Protein AF-A0A529N7C7-F1 (afdb_monomer)

Mean predicted aligned error: 3.58 Å

Solvent-accessible surface area (backbone atoms only — not comparable to full-atom values): 5106 Å² total; per-residue (Å²): 133,58,79,90,75,60,54,70,68,60,50,52,60,54,55,74,72,63,81,87,73,76,63,40,54,88,81,46,51,40,48,69,59,43,44,63,72,65,54,91,64,89,64,72,43,76,47,72,48,90,64,66,77,87,49,54,61,42,40,55,50,48,37,51,77,66,64,69,64,53,97,58,46,44,80,45,76,71,134

Structure (mmCIF, N/CA/C/O backbone):
data_AF-A0A529N7C7-F1
#
_entry.id   AF-A0A529N7C7-F1
#
loop_
_atom_site.group_PDB
_atom_site.id
_atom_site.type_symbol
_atom_site.label_atom_id
_atom_site.label_alt_id
_atom_site.label_comp_id
_atom_site.label_asym_id
_atom_site.label_entity_id
_atom_site.label_seq_id
_atom_site.pdbx_PDB_ins_code
_atom_site.Cartn_x
_atom_site.Cartn_y
_atom_site.Cartn_z
_atom_site.occupancy
_atom_site.B_iso_or_equiv
_atom_site.auth_seq_id
_atom_site.auth_comp_id
_atom_site.auth_asym_id
_atom_site.auth_atom_id
_atom_site.pdbx_PDB_model_num
ATOM 1 N N . VAL A 1 1 ? 10.208 9.325 -20.648 1.00 77.19 1 VAL A N 1
ATOM 2 C CA . VAL A 1 1 ? 11.258 8.313 -20.913 1.00 77.19 1 VAL A CA 1
ATOM 3 C C . VAL A 1 1 ? 11.127 7.907 -22.368 1.00 77.19 1 VAL A C 1
ATOM 5 O O . VAL A 1 1 ? 10.003 7.626 -22.774 1.00 77.19 1 VAL A O 1
ATOM 8 N N . ARG A 1 2 ? 12.186 7.984 -23.182 1.00 93.81 2 ARG A N 1
ATOM 9 C CA . ARG A 1 2 ? 12.084 7.566 -24.591 1.00 93.81 2 ARG A CA 1
ATOM 10 C C . ARG A 1 2 ? 12.104 6.035 -24.644 1.00 93.81 2 ARG A C 1
ATOM 12 O O . ARG A 1 2 ? 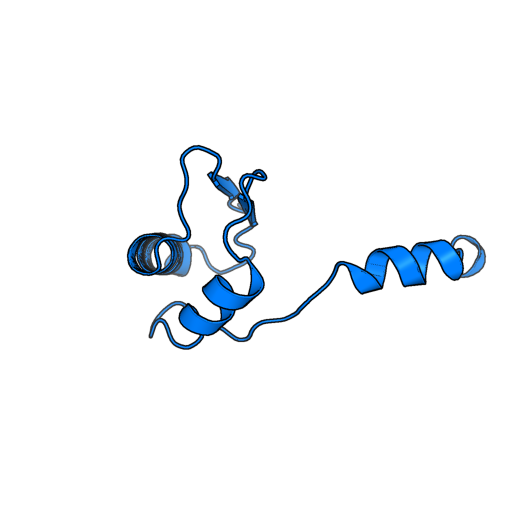12.735 5.437 -23.778 1.00 93.81 2 ARG A O 1
ATOM 19 N N . PRO A 1 3 ? 11.490 5.386 -25.647 1.00 89.75 3 PRO A N 1
ATOM 20 C CA . PRO A 1 3 ? 11.520 3.924 -25.754 1.00 89.75 3 PRO A CA 1
ATOM 21 C C . PRO A 1 3 ? 12.938 3.336 -25.746 1.00 89.75 3 PRO A C 1
ATOM 23 O O . PRO A 1 3 ? 13.159 2.286 -25.159 1.00 89.75 3 PRO A O 1
ATOM 26 N N . ALA A 1 4 ? 13.906 4.050 -26.331 1.00 93.94 4 ALA A N 1
ATOM 27 C CA . ALA A 1 4 ? 15.314 3.652 -26.352 1.00 93.94 4 ALA A CA 1
ATOM 28 C C . ALA A 1 4 ? 16.009 3.696 -24.975 1.00 93.94 4 ALA A C 1
ATOM 30 O O . ALA A 1 4 ? 17.074 3.111 -24.825 1.00 93.94 4 ALA A O 1
ATOM 31 N N . ASP A 1 5 ? 15.422 4.376 -23.984 1.00 94.88 5 ASP A N 1
ATOM 32 C CA . ASP A 1 5 ? 15.960 4.461 -22.621 1.00 94.88 5 ASP A CA 1
ATOM 33 C C . ASP A 1 5 ? 15.415 3.331 -21.712 1.00 94.88 5 ASP A C 1
ATOM 35 O O . ASP A 1 5 ? 15.710 3.307 -20.519 1.00 94.88 5 ASP A O 1
ATOM 39 N N . ILE A 1 6 ? 14.576 2.424 -22.239 1.00 95.88 6 ILE A N 1
ATOM 40 C CA . ILE A 1 6 ? 13.945 1.339 -21.474 1.00 95.88 6 ILE A CA 1
ATOM 41 C C . ILE A 1 6 ? 14.722 0.038 -21.685 1.00 95.88 6 ILE A C 1
ATOM 43 O O . ILE A 1 6 ? 14.625 -0.590 -22.738 1.00 95.88 6 ILE A O 1
ATOM 47 N N . ASP A 1 7 ? 15.429 -0.409 -20.650 1.00 97.31 7 ASP A N 1
ATOM 48 C CA . ASP A 1 7 ? 15.982 -1.761 -20.607 1.00 97.31 7 ASP A CA 1
ATOM 49 C C . ASP A 1 7 ? 14.895 -2.773 -20.204 1.00 97.31 7 ASP A C 1
ATOM 51 O O . ASP A 1 7 ? 14.204 -2.618 -19.191 1.00 97.31 7 ASP A O 1
ATOM 55 N N . ALA A 1 8 ? 14.721 -3.822 -21.010 1.00 96.56 8 ALA A N 1
ATOM 56 C CA . ALA A 1 8 ? 13.658 -4.804 -20.810 1.00 96.56 8 ALA A CA 1
ATOM 57 C C . ALA A 1 8 ? 13.861 -5.675 -19.555 1.00 96.56 8 ALA A C 1
ATOM 59 O O . ALA A 1 8 ? 12.878 -6.088 -18.930 1.00 96.56 8 ALA A O 1
ATOM 60 N N . ALA A 1 9 ? 15.108 -5.965 -19.175 1.00 97.56 9 ALA A N 1
ATOM 61 C CA . ALA A 1 9 ? 15.420 -6.762 -17.994 1.00 97.56 9 ALA A CA 1
ATOM 62 C C . ALA A 1 9 ? 15.202 -5.952 -16.707 1.00 97.56 9 ALA A C 1
ATOM 64 O O . ALA A 1 9 ? 14.598 -6.461 -15.752 1.00 97.56 9 ALA A O 1
ATOM 65 N N . GLU A 1 10 ? 15.598 -4.680 -16.706 1.00 97.25 10 GLU A N 1
ATOM 66 C CA . GLU A 1 10 ? 15.327 -3.750 -15.605 1.00 97.25 10 GLU A CA 1
ATOM 67 C C . GLU A 1 10 ? 13.825 -3.503 -15.444 1.00 97.25 10 GLU A C 1
ATOM 69 O O . GLU A 1 10 ? 13.289 -3.615 -14.338 1.00 97.25 10 GLU A O 1
ATOM 74 N N . LEU A 1 11 ? 13.103 -3.273 -16.549 1.00 96.62 11 LEU A N 1
ATOM 75 C CA . LEU A 1 11 ? 11.650 -3.100 -16.519 1.00 96.62 11 LEU A CA 1
ATOM 76 C C . LEU A 1 11 ? 10.950 -4.329 -15.929 1.00 96.62 11 LEU A C 1
ATOM 78 O O . LEU A 1 11 ? 10.082 -4.194 -15.066 1.00 96.62 11 LEU A O 1
ATOM 82 N N . LYS A 1 12 ? 11.343 -5.537 -16.346 1.00 97.75 12 LYS A N 1
ATOM 83 C CA . LYS A 1 12 ? 10.792 -6.784 -15.801 1.00 97.75 12 LYS A CA 1
ATOM 84 C C . LYS A 1 12 ? 11.043 -6.900 -14.294 1.00 97.75 12 LYS A C 1
ATOM 86 O O . LYS A 1 12 ? 10.129 -7.254 -13.548 1.00 97.75 12 LYS A O 1
ATOM 91 N N . T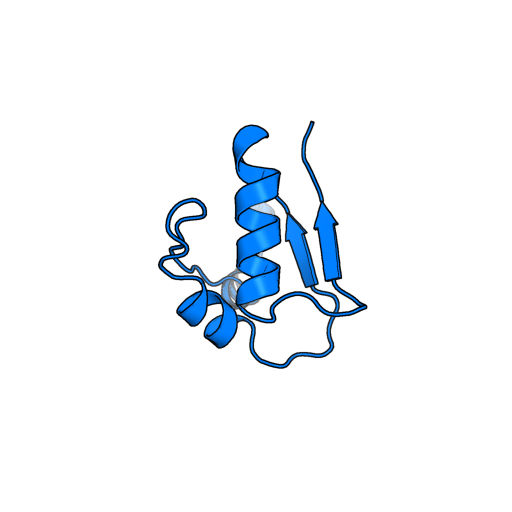HR A 1 13 ? 12.254 -6.578 -13.842 1.00 98.19 13 THR A N 1
ATOM 92 C CA . THR A 1 13 ? 12.632 -6.608 -12.419 1.00 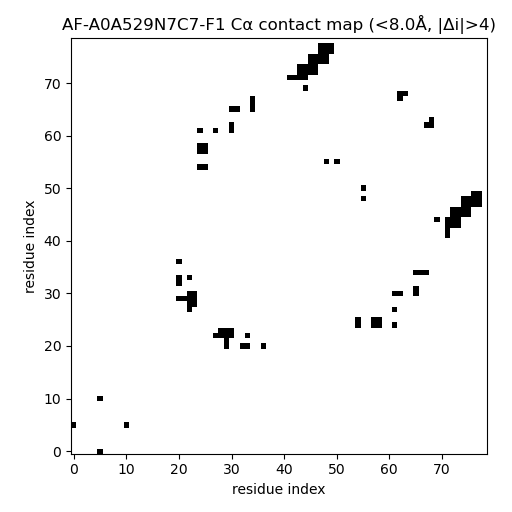98.19 13 THR A CA 1
ATOM 93 C C . THR A 1 13 ? 11.860 -5.578 -11.598 1.00 98.19 13 THR A C 1
ATOM 95 O O . THR A 1 13 ? 11.480 -5.855 -10.459 1.00 98.19 13 THR A O 1
ATOM 98 N N . PHE A 1 14 ? 11.601 -4.399 -12.163 1.00 97.25 14 PHE A N 1
ATOM 99 C CA . PHE A 1 14 ? 10.794 -3.360 -11.533 1.00 97.25 14 PHE A CA 1
ATOM 100 C C . PHE A 1 14 ? 9.326 -3.784 -11.403 1.00 97.25 14 PHE A C 1
ATOM 102 O O . PHE A 1 14 ? 8.777 -3.764 -10.302 1.00 97.25 14 PHE A O 1
ATOM 109 N N . LEU A 1 15 ? 8.707 -4.239 -12.497 1.00 97.25 15 LEU A N 1
ATOM 110 C CA . LEU A 1 15 ? 7.298 -4.643 -12.516 1.00 97.25 15 LEU A CA 1
ATOM 111 C C . LEU A 1 15 ? 7.010 -5.818 -11.573 1.00 97.25 15 LEU A C 1
ATOM 113 O O . LEU A 1 15 ? 5.955 -5.843 -10.949 1.00 97.25 15 LEU A O 1
ATOM 117 N N . ALA A 1 16 ? 7.958 -6.743 -11.394 1.00 97.56 16 ALA A N 1
ATOM 118 C CA . ALA A 1 16 ? 7.827 -7.859 -10.453 1.00 97.56 16 ALA A CA 1
ATOM 119 C C . ALA A 1 16 ? 7.701 -7.430 -8.975 1.00 97.56 16 ALA A C 1
ATOM 121 O O . ALA A 1 16 ? 7.344 -8.246 -8.127 1.00 97.56 16 ALA A O 1
ATOM 122 N N . ARG A 1 17 ? 8.002 -6.167 -8.644 1.00 95.62 17 ARG A N 1
ATOM 123 C CA . ARG A 1 17 ? 7.861 -5.604 -7.289 1.00 95.62 17 ARG A CA 1
ATOM 124 C C . ARG A 1 17 ? 6.503 -4.944 -7.065 1.00 95.62 17 ARG A C 1
ATOM 126 O O . ARG A 1 17 ? 6.182 -4.605 -5.928 1.00 95.62 17 ARG A O 1
ATOM 133 N N . LEU A 1 18 ? 5.729 -4.732 -8.129 1.00 96.75 18 LEU A N 1
ATOM 134 C CA . LEU A 1 18 ? 4.423 -4.097 -8.061 1.00 96.75 18 LEU A CA 1
ATOM 135 C C . LEU A 1 18 ? 3.340 -5.156 -7.879 1.00 96.75 18 LEU A C 1
ATOM 137 O O . LEU A 1 18 ? 3.312 -6.185 -8.549 1.00 96.75 18 LEU A O 1
ATOM 141 N N . SER A 1 19 ? 2.417 -4.877 -6.972 1.00 96.31 19 SER A N 1
ATOM 142 C CA . SER A 1 19 ? 1.202 -5.660 -6.783 1.00 96.31 19 SER A CA 1
ATOM 143 C C . SER A 1 19 ? 0.040 -4.709 -6.539 1.00 96.31 19 SER A C 1
ATOM 145 O O . SER A 1 19 ? 0.237 -3.573 -6.104 1.00 96.31 19 SER A O 1
ATOM 147 N N . TYR A 1 20 ? -1.169 -5.159 -6.863 1.00 97.19 20 TYR A N 1
ATOM 148 C CA . TYR A 1 20 ? -2.381 -4.366 -6.711 1.00 97.19 20 TYR A CA 1
ATOM 149 C C . TYR A 1 20 ? -3.355 -5.059 -5.765 1.00 97.19 20 TYR A C 1
ATOM 151 O O . TYR A 1 20 ? -3.610 -6.259 -5.882 1.00 97.19 20 TYR A O 1
ATOM 159 N N . VAL A 1 21 ? -3.924 -4.277 -4.851 1.00 97.25 21 VAL A N 1
ATOM 160 C CA . VAL A 1 21 ? -4.988 -4.702 -3.946 1.00 97.25 21 VAL A CA 1
ATOM 161 C C . VAL A 1 21 ? -6.095 -3.660 -4.013 1.00 97.25 21 VAL A C 1
ATOM 163 O O . VAL A 1 21 ? -5.862 -2.487 -3.733 1.00 97.25 21 VAL A O 1
ATOM 166 N N . SER A 1 22 ? -7.302 -4.092 -4.373 1.00 97.25 22 SER A N 1
ATOM 167 C CA . SER A 1 22 ? -8.486 -3.238 -4.290 1.00 97.25 22 SER A CA 1
ATOM 168 C C . SER A 1 22 ? -8.885 -3.072 -2.827 1.00 97.25 22 SER A C 1
ATOM 170 O O . SER A 1 22 ? -9.089 -4.074 -2.136 1.00 97.25 22 SER A O 1
ATOM 172 N N . ALA A 1 23 ? -9.032 -1.829 -2.378 1.00 95.31 23 ALA A N 1
ATOM 173 C CA . ALA A 1 23 ? -9.488 -1.501 -1.036 1.00 95.31 23 ALA A CA 1
ATOM 174 C C . ALA A 1 23 ? -10.374 -0.248 -1.046 1.00 95.31 23 ALA A C 1
ATOM 176 O O . ALA A 1 23 ? -10.151 0.669 -1.835 1.00 95.31 23 ALA A O 1
ATOM 177 N N . ASP A 1 24 ? -11.359 -0.218 -0.155 1.00 95.00 24 ASP A N 1
ATOM 178 C CA . ASP A 1 24 ? -12.249 0.917 0.075 1.00 95.00 24 ASP A CA 1
ATOM 179 C C . ASP A 1 24 ? -11.974 1.492 1.465 1.00 95.00 24 ASP A C 1
ATOM 181 O O . ASP A 1 24 ? -12.113 0.810 2.482 1.00 95.00 24 ASP A O 1
ATOM 185 N N . ALA A 1 25 ? -11.558 2.755 1.501 1.00 91.12 25 ALA A N 1
ATOM 186 C CA . ALA A 1 25 ? -11.224 3.460 2.730 1.00 91.12 25 ALA A CA 1
ATOM 187 C C . ALA A 1 25 ? -12.440 3.717 3.634 1.00 91.12 25 ALA A C 1
ATOM 189 O O . ALA A 1 25 ? -12.294 3.730 4.853 1.00 91.12 25 ALA A O 1
ATOM 190 N N . THR A 1 26 ? -13.628 3.894 3.050 1.00 91.06 26 THR A N 1
ATOM 191 C CA . THR A 1 26 ? -14.846 4.285 3.774 1.00 91.06 26 THR A CA 1
ATOM 192 C C . THR A 1 26 ? -15.489 3.090 4.472 1.00 91.06 26 THR A C 1
ATOM 194 O O . THR A 1 26 ? -15.890 3.170 5.631 1.00 91.06 26 THR A O 1
ATOM 197 N N . THR A 1 27 ? -15.526 1.942 3.793 1.00 94.00 27 THR A N 1
ATOM 198 C CA . THR A 1 27 ? -16.100 0.701 4.331 1.00 94.00 27 THR A CA 1
ATOM 199 C C . THR A 1 27 ? -15.054 -0.185 5.006 1.00 94.00 27 THR A C 1
ATOM 201 O O . THR A 1 27 ? -15.385 -0.997 5.869 1.00 94.00 27 THR A O 1
ATOM 204 N N . GLY A 1 28 ? -13.775 -0.034 4.648 1.00 92.56 28 GLY A N 1
ATOM 205 C CA . GLY A 1 28 ? -12.683 -0.910 5.075 1.00 92.56 28 GLY A CA 1
ATOM 206 C C . GLY A 1 28 ? -12.572 -2.209 4.273 1.00 92.56 28 GLY A C 1
ATOM 207 O O . GLY A 1 28 ? -11.699 -3.030 4.565 1.00 92.56 28 GLY A O 1
ATOM 208 N N . ALA A 1 29 ? -13.425 -2.420 3.266 1.00 96.88 29 ALA A N 1
ATOM 209 C CA . ALA A 1 29 ? -13.366 -3.611 2.429 1.00 96.88 29 ALA A CA 1
ATOM 210 C C . ALA A 1 29 ? -11.990 -3.726 1.747 1.00 96.88 29 ALA A C 1
ATOM 212 O O . ALA A 1 29 ? -11.490 -2.762 1.173 1.00 96.88 29 ALA A O 1
ATOM 213 N N . GLY A 1 30 ? -11.372 -4.909 1.806 1.00 96.19 30 GLY A N 1
ATOM 214 C CA . GLY A 1 30 ? -10.082 -5.195 1.165 1.00 96.19 30 GLY A CA 1
ATOM 215 C C . GLY A 1 30 ? -8.835 -4.909 2.011 1.00 96.19 30 GLY A C 1
ATOM 216 O O . GLY A 1 30 ? -7.736 -5.292 1.602 1.00 96.19 30 GLY A O 1
ATOM 217 N N . PHE A 1 31 ? -8.960 -4.305 3.199 1.00 96.06 31 PHE A N 1
ATOM 218 C CA . PHE A 1 31 ? -7.806 -4.081 4.087 1.00 96.06 31 PHE A CA 1
ATOM 219 C C . PHE A 1 31 ? -7.224 -5.377 4.677 1.00 96.06 31 PHE A C 1
ATOM 221 O O . PHE A 1 31 ? -6.026 -5.449 4.953 1.00 96.06 31 PHE A O 1
ATOM 228 N N . ASP A 1 32 ? -8.032 -6.427 4.801 1.00 94.94 32 ASP A N 1
ATOM 229 C CA . ASP A 1 32 ? -7.599 -7.780 5.155 1.00 94.94 32 ASP A CA 1
ATOM 230 C C . ASP A 1 32 ? -6.654 -8.364 4.089 1.00 94.94 32 ASP A C 1
ATOM 232 O O . ASP A 1 32 ? -5.574 -8.880 4.395 1.00 94.94 32 ASP A O 1
ATOM 236 N N . LYS A 1 33 ? -7.019 -8.205 2.812 1.00 96.56 33 LYS A N 1
ATOM 237 C CA . LYS A 1 33 ? -6.194 -8.597 1.666 1.00 96.56 33 LYS A CA 1
ATOM 238 C C . LYS A 1 33 ? -4.931 -7.751 1.593 1.00 96.56 33 LYS A C 1
ATOM 240 O O . LYS A 1 33 ? -3.863 -8.296 1.321 1.00 96.56 33 LYS A O 1
ATOM 245 N N . LEU A 1 34 ? -5.032 -6.453 1.885 1.00 95.69 34 LEU A N 1
ATOM 246 C CA . LEU A 1 34 ? -3.880 -5.553 1.941 1.00 95.69 34 LEU A CA 1
ATOM 247 C C . LEU A 1 34 ? -2.887 -5.998 3.020 1.00 95.69 34 LEU A C 1
ATOM 249 O O . LEU A 1 34 ? -1.694 -6.110 2.744 1.00 95.69 34 LEU A O 1
ATOM 253 N N . LYS A 1 35 ? -3.376 -6.334 4.219 1.00 93.88 35 LYS A N 1
ATOM 254 C CA . LYS A 1 35 ? -2.556 -6.904 5.293 1.00 93.88 35 LYS A CA 1
ATOM 255 C C . LYS A 1 35 ? -1.848 -8.173 4.853 1.00 93.88 35 LYS A C 1
ATOM 257 O O . LYS A 1 35 ? -0.641 -8.286 5.037 1.00 93.88 35 LYS A O 1
ATOM 262 N N . LYS A 1 36 ? -2.576 -9.097 4.228 1.00 95.12 36 LYS A N 1
ATOM 263 C CA . LYS A 1 36 ? -1.994 -10.342 3.719 1.00 95.12 36 LYS A CA 1
ATOM 264 C C . LYS A 1 36 ? -0.913 -10.090 2.662 1.00 95.12 36 LYS A C 1
ATOM 266 O O . LYS A 1 36 ? 0.097 -10.782 2.670 1.00 95.12 36 LYS A O 1
ATOM 271 N N . ALA A 1 37 ? -1.117 -9.119 1.773 1.00 94.31 37 ALA A N 1
ATOM 272 C CA . ALA A 1 37 ? -0.159 -8.778 0.724 1.00 94.31 37 ALA A CA 1
ATOM 273 C C . ALA A 1 37 ? 1.122 -8.131 1.278 1.00 94.31 37 ALA A C 1
ATOM 275 O O . ALA A 1 37 ? 2.212 -8.424 0.795 1.00 94.31 37 ALA A O 1
ATOM 276 N N . ILE A 1 38 ? 1.000 -7.275 2.299 1.00 91.69 38 ILE A N 1
ATOM 277 C CA . ILE A 1 38 ? 2.148 -6.630 2.958 1.00 91.69 38 ILE A CA 1
ATOM 278 C C . ILE A 1 38 ? 2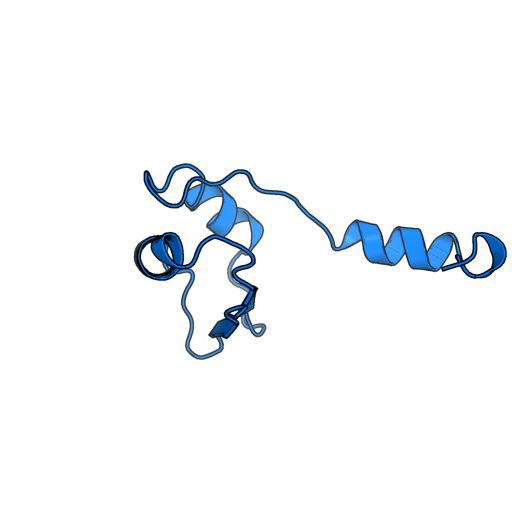.915 -7.628 3.842 1.00 91.69 38 ILE A C 1
ATOM 280 O O . ILE A 1 38 ? 4.146 -7.578 3.905 1.00 91.69 38 ILE A O 1
ATOM 284 N N . GLY A 1 39 ? 2.198 -8.531 4.516 1.00 91.44 39 GLY A N 1
ATOM 285 C CA . GLY A 1 39 ? 2.764 -9.509 5.442 1.00 91.44 39 GLY A CA 1
ATOM 286 C C . GLY A 1 39 ? 3.422 -8.880 6.677 1.00 91.44 39 GLY A C 1
ATOM 287 O O . GLY A 1 39 ? 3.225 -7.705 7.003 1.00 91.44 39 GLY A O 1
ATOM 288 N N . ASP A 1 40 ? 4.250 -9.672 7.357 1.00 87.12 40 ASP A N 1
ATOM 289 C CA . ASP A 1 40 ? 4.878 -9.311 8.638 1.00 87.12 40 ASP A CA 1
ATOM 290 C C . ASP A 1 40 ? 6.301 -8.756 8.467 1.00 87.12 40 ASP A C 1
ATOM 292 O O . ASP A 1 40 ? 7.189 -8.956 9.287 1.00 87.12 40 ASP A O 1
ATOM 296 N N . SER A 1 41 ? 6.548 -8.055 7.359 1.00 84.75 41 SER A N 1
ATOM 297 C CA . SER A 1 41 ? 7.856 -7.454 7.095 1.00 84.75 41 SER A CA 1
ATOM 298 C C . SER A 1 41 ? 8.167 -6.316 8.080 1.00 84.75 41 SER A C 1
ATOM 300 O O . SER A 1 41 ? 7.369 -5.382 8.217 1.00 84.75 41 SER A O 1
ATOM 302 N N . GLU A 1 42 ? 9.383 -6.346 8.640 1.00 86.44 42 GLU A N 1
ATOM 303 C CA . GLU A 1 42 ? 9.991 -5.305 9.495 1.00 86.44 42 GLU A CA 1
ATOM 304 C C . GLU A 1 42 ? 10.478 -4.064 8.723 1.00 86.44 42 GLU A C 1
ATOM 306 O O . GLU A 1 42 ? 10.897 -3.059 9.306 1.00 86.44 42 GLU A O 1
ATOM 311 N N . ARG A 1 43 ? 10.444 -4.115 7.385 1.00 90.31 43 ARG A N 1
ATOM 312 C CA . ARG A 1 43 ? 10.826 -2.979 6.534 1.00 90.31 43 ARG A CA 1
ATOM 313 C C . ARG A 1 43 ? 9.931 -1.763 6.790 1.00 90.31 43 ARG A C 1
ATOM 315 O O . ARG A 1 43 ? 8.757 -1.893 7.134 1.00 90.31 43 ARG A O 1
ATOM 322 N N . ILE A 1 44 ? 10.487 -0.578 6.536 1.00 93.50 44 ILE A N 1
ATOM 323 C CA . ILE A 1 44 ? 9.745 0.689 6.552 1.00 93.50 44 ILE A CA 1
ATOM 324 C C . ILE A 1 44 ? 8.542 0.586 5.608 1.00 93.50 44 ILE A C 1
ATOM 326 O O . ILE A 1 44 ? 8.680 0.200 4.447 1.00 93.50 44 ILE A O 1
ATOM 330 N N . ARG A 1 45 ? 7.367 0.966 6.116 1.00 92.94 45 ARG A N 1
ATOM 331 C CA . ARG A 1 45 ? 6.112 1.016 5.359 1.00 92.94 45 ARG A CA 1
ATOM 332 C C . ARG A 1 45 ? 5.788 2.474 5.077 1.00 92.94 45 ARG A C 1
ATOM 334 O O . ARG A 1 45 ? 5.451 3.215 5.998 1.00 92.94 45 ARG A O 1
ATOM 341 N N . ALA A 1 46 ? 5.925 2.888 3.824 1.00 94.88 46 ALA A N 1
ATOM 342 C CA . ALA A 1 46 ? 5.551 4.227 3.389 1.00 94.88 46 ALA A CA 1
ATOM 343 C C . ALA A 1 46 ? 4.162 4.178 2.739 1.00 94.88 46 ALA A C 1
ATOM 345 O O . ALA A 1 46 ? 3.993 3.581 1.677 1.00 94.88 46 ALA A O 1
ATOM 346 N N . PHE A 1 47 ? 3.174 4.794 3.382 1.00 94.56 47 PHE A N 1
ATOM 347 C CA . PHE A 1 47 ? 1.819 4.941 2.860 1.00 94.56 47 PHE A CA 1
ATOM 348 C C . PHE A 1 47 ? 1.701 6.302 2.176 1.00 94.56 47 PHE A C 1
ATOM 350 O O . PHE A 1 47 ? 1.620 7.331 2.846 1.00 94.56 47 PHE A O 1
ATOM 357 N N . TYR A 1 48 ? 1.733 6.301 0.845 1.00 95.88 48 TYR A N 1
ATOM 358 C CA . TYR A 1 48 ? 1.563 7.508 0.040 1.00 95.88 48 TYR A CA 1
ATOM 359 C C . TYR A 1 48 ? 0.086 7.700 -0.298 1.00 95.88 48 TYR A C 1
ATOM 361 O O . TYR A 1 48 ? -0.491 6.904 -1.042 1.00 95.88 48 TYR A O 1
ATOM 369 N N . LEU A 1 49 ? -0.542 8.735 0.258 1.00 94.44 49 LEU A N 1
ATOM 370 C CA . LEU A 1 49 ? -1.973 8.982 0.091 1.00 94.44 49 LEU A CA 1
ATOM 371 C C . LEU A 1 49 ? -2.222 9.969 -1.052 1.00 94.44 49 LEU A C 1
ATOM 373 O O . LEU A 1 49 ? -2.477 11.148 -0.834 1.00 94.44 49 LEU A O 1
ATOM 377 N N . ALA A 1 50 ? -2.183 9.455 -2.281 1.00 93.31 50 ALA A N 1
ATOM 378 C CA . ALA A 1 50 ? -2.586 10.175 -3.491 1.00 93.31 50 ALA A CA 1
ATOM 379 C C . ALA A 1 50 ? -4.119 10.133 -3.680 1.00 93.31 50 ALA A C 1
ATOM 381 O O . ALA A 1 50 ? -4.628 9.606 -4.667 1.00 93.31 50 ALA A O 1
ATOM 382 N N . VAL A 1 51 ? -4.863 10.625 -2.687 1.00 92.69 51 VAL A N 1
ATOM 383 C CA . VAL A 1 51 ? -6.336 10.632 -2.649 1.00 92.69 51 VAL A CA 1
ATOM 384 C C . VAL A 1 51 ? -6.858 11.982 -2.154 1.00 92.69 51 VAL A C 1
ATOM 386 O O . VAL A 1 51 ? -6.087 12.815 -1.686 1.00 92.69 51 VAL A O 1
ATOM 389 N N . ALA A 1 52 ? -8.175 12.199 -2.225 1.00 93.81 52 ALA A N 1
ATOM 390 C CA . ALA A 1 52 ? -8.794 13.409 -1.689 1.00 93.81 52 ALA A CA 1
ATOM 391 C C . ALA A 1 52 ? -8.511 13.573 -0.175 1.00 93.81 52 ALA A C 1
ATOM 393 O O . ALA A 1 52 ? -8.654 12.591 0.563 1.00 93.81 52 ALA A O 1
ATOM 394 N N . PRO A 1 53 ? -8.210 14.794 0.321 1.00 93.00 53 PRO A N 1
ATOM 395 C CA . PRO A 1 53 ? -7.860 15.023 1.728 1.00 93.00 53 PRO A CA 1
ATOM 396 C C . PRO A 1 53 ? -8.891 14.536 2.748 1.00 93.00 53 PRO A C 1
ATOM 398 O O . PRO A 1 53 ? -8.531 14.118 3.848 1.00 93.00 53 PRO A O 1
ATOM 401 N N . ALA A 1 54 ? -10.173 14.530 2.373 1.00 94.25 54 ALA A N 1
ATOM 402 C CA . ALA A 1 54 ? -11.253 14.017 3.212 1.00 94.25 54 ALA A CA 1
ATOM 403 C C . ALA A 1 54 ? -11.063 12.539 3.619 1.00 94.25 54 ALA A C 1
ATOM 405 O O . ALA A 1 54 ? -11.541 12.140 4.673 1.00 94.25 54 ALA A O 1
ATOM 406 N N . LEU A 1 55 ? -10.332 11.742 2.828 1.00 94.31 55 LEU A N 1
ATOM 407 C CA . LEU A 1 55 ? -10.114 10.311 3.076 1.00 94.31 55 LEU A CA 1
ATOM 408 C C . LEU A 1 55 ? -8.888 10.010 3.951 1.00 94.31 55 LEU A C 1
ATOM 410 O O . LEU A 1 55 ? -8.673 8.857 4.323 1.00 94.31 55 LEU A O 1
ATOM 414 N N . PHE A 1 56 ? -8.061 11.003 4.292 1.00 93.81 56 PHE A N 1
ATOM 415 C CA . PHE A 1 56 ? -6.828 10.762 5.054 1.00 93.81 56 PHE A CA 1
ATOM 416 C C . PHE A 1 56 ? -7.102 10.159 6.437 1.00 93.81 56 PHE A C 1
ATOM 418 O O . PHE A 1 56 ? -6.390 9.245 6.867 1.00 93.81 56 PHE A O 1
ATOM 425 N N . GLY A 1 57 ? -8.143 10.653 7.116 1.00 93.12 57 GLY A N 1
ATOM 426 C CA . GLY A 1 57 ? -8.576 10.142 8.416 1.00 93.12 57 GLY A CA 1
ATOM 427 C C . GLY A 1 57 ? -9.036 8.691 8.319 1.00 93.12 57 GLY A C 1
ATOM 428 O O . GLY A 1 57 ? -8.474 7.828 8.993 1.00 93.12 57 GLY A O 1
ATOM 429 N N . ASP A 1 58 ? -9.986 8.418 7.423 1.00 94.94 58 ASP A N 1
ATOM 430 C CA . ASP A 1 58 ? -10.554 7.081 7.2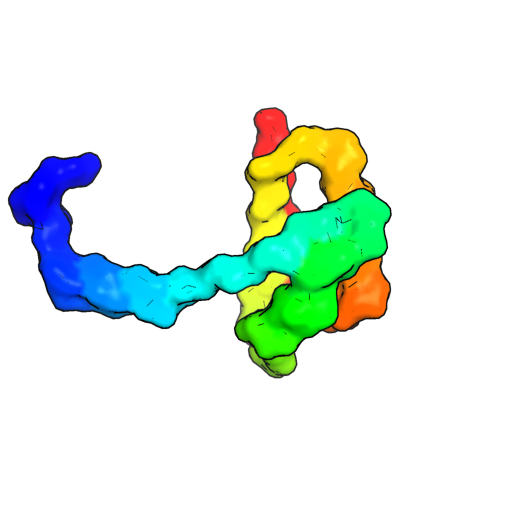16 1.00 94.94 58 ASP A CA 1
ATOM 431 C C . ASP A 1 58 ? -9.466 6.044 6.918 1.00 94.94 58 ASP A C 1
ATOM 433 O O . ASP A 1 58 ? -9.380 5.014 7.589 1.00 94.94 58 ASP A O 1
ATOM 437 N N . ILE A 1 59 ? -8.551 6.350 5.990 1.00 95.25 59 ILE A N 1
ATOM 438 C CA . ILE A 1 59 ? -7.434 5.457 5.656 1.00 95.25 59 ILE A CA 1
ATOM 439 C C . ILE A 1 59 ? -6.547 5.210 6.877 1.00 95.25 59 ILE A C 1
ATOM 441 O O . ILE A 1 59 ? -6.216 4.062 7.176 1.00 95.25 59 ILE A O 1
ATOM 445 N N . SER A 1 60 ? -6.175 6.262 7.609 1.00 93.88 60 SER A N 1
ATOM 446 C CA . SER A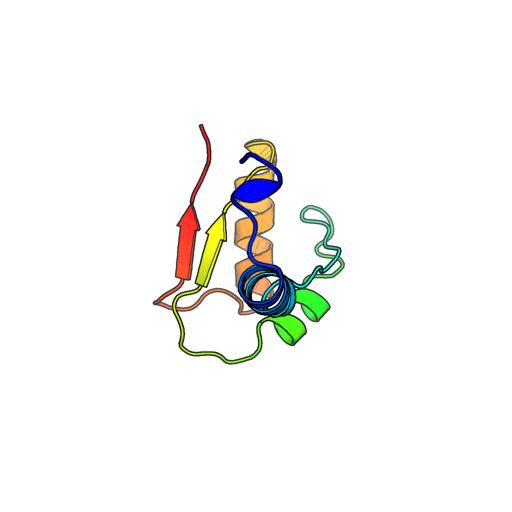 1 60 ? -5.310 6.137 8.788 1.00 93.88 60 SER A CA 1
ATOM 447 C C . SER A 1 60 ? -5.947 5.260 9.871 1.00 93.88 60 SER A C 1
ATOM 449 O O . SER A 1 60 ? -5.269 4.417 10.467 1.00 93.88 60 SER A O 1
ATOM 451 N N . HIS A 1 61 ? -7.257 5.398 10.091 1.00 94.69 61 HIS A N 1
ATOM 452 C CA . HIS A 1 61 ? -8.007 4.549 11.014 1.00 94.69 61 HIS A CA 1
ATOM 453 C C . HIS A 1 61 ? -8.040 3.092 10.546 1.00 94.69 61 HIS A C 1
ATOM 455 O O . HIS A 1 61 ? -7.694 2.201 11.325 1.00 94.69 61 HIS A O 1
ATOM 461 N N . LYS A 1 62 ? -8.341 2.833 9.267 1.00 95.25 62 LYS A N 1
ATOM 462 C CA . LYS A 1 62 ? -8.369 1.468 8.718 1.00 95.25 62 LYS A CA 1
ATOM 463 C C . LYS A 1 62 ? -7.007 0.782 8.744 1.00 95.25 62 LYS A C 1
ATOM 465 O O . LYS A 1 62 ? -6.933 -0.407 9.064 1.00 95.25 62 LYS A O 1
ATOM 470 N N . LEU A 1 63 ? -5.919 1.513 8.499 1.00 94.25 63 LEU A N 1
ATOM 471 C CA . LEU A 1 63 ? -4.560 0.990 8.669 1.00 94.25 63 LEU A CA 1
ATOM 472 C C . LEU A 1 63 ? -4.303 0.564 10.124 1.00 94.25 63 LEU A C 1
ATOM 474 O O . LEU A 1 63 ? -3.745 -0.510 10.362 1.00 94.25 63 LEU 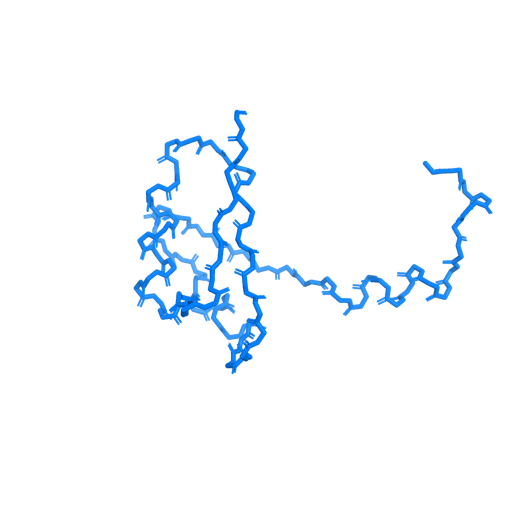A O 1
ATOM 478 N N . LYS A 1 64 ? -4.734 1.366 11.106 1.00 93.69 64 LYS A N 1
ATOM 479 C CA . LYS A 1 64 ? -4.587 1.034 12.530 1.00 93.69 64 LYS A CA 1
ATOM 480 C C . LYS A 1 64 ? -5.397 -0.202 12.915 1.00 93.69 64 LYS A C 1
ATOM 482 O O . LYS A 1 64 ? -4.839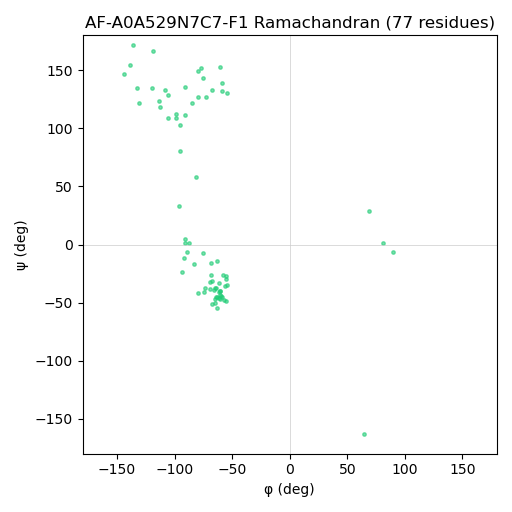 -1.118 13.512 1.00 93.69 64 LYS A O 1
ATOM 487 N N . GLU A 1 65 ? -6.679 -0.240 12.552 1.00 94.12 65 GLU A N 1
ATOM 488 C CA . GLU A 1 65 ? -7.607 -1.342 12.861 1.00 94.12 65 GLU A CA 1
ATOM 489 C C . GLU A 1 65 ? -7.094 -2.690 12.345 1.00 94.12 65 GLU A C 1
ATOM 491 O O . GLU A 1 65 ? -7.232 -3.712 13.012 1.00 94.12 65 GLU A O 1
ATOM 496 N N . ASN A 1 66 ? -6.434 -2.691 11.186 1.00 92.31 66 ASN A N 1
ATOM 497 C CA . ASN A 1 66 ? -5.900 -3.905 10.577 1.00 92.31 66 ASN A CA 1
ATOM 498 C C . ASN A 1 66 ? -4.480 -4.260 11.059 1.00 92.31 66 ASN A C 1
ATOM 500 O O . ASN A 1 66 ? -3.915 -5.269 10.628 1.00 92.31 66 ASN A O 1
ATOM 504 N N . GLY A 1 67 ? -3.891 -3.483 11.974 1.00 90.88 67 GLY A N 1
ATOM 505 C CA . GLY A 1 67 ? -2.533 -3.716 12.477 1.00 90.88 67 GLY A CA 1
ATOM 506 C C . GLY A 1 67 ? -1.452 -3.469 11.421 1.00 90.88 67 GLY A C 1
ATOM 507 O O . GLY A 1 67 ? -0.403 -4.108 11.437 1.00 90.88 67 GLY A O 1
ATOM 508 N N . LEU A 1 68 ? -1.716 -2.576 10.465 1.00 91.50 68 LEU A N 1
ATOM 509 C CA . LEU A 1 68 ? -0.765 -2.216 9.411 1.00 91.50 68 LEU A CA 1
ATOM 510 C C . LEU A 1 68 ? 0.238 -1.148 9.864 1.00 91.50 68 LEU A C 1
ATOM 512 O O . LEU A 1 68 ? 1.283 -1.002 9.226 1.00 91.50 68 LEU A O 1
ATOM 516 N N . ILE A 1 69 ? -0.058 -0.449 10.965 1.00 92.56 69 ILE A N 1
ATOM 517 C CA . ILE A 1 69 ? 0.805 0.570 11.568 1.00 92.56 69 ILE A CA 1
ATOM 518 C C . ILE A 1 69 ? 1.832 -0.088 12.491 1.00 92.56 69 ILE A C 1
ATOM 520 O O . ILE A 1 69 ? 1.490 -0.732 13.479 1.00 92.56 69 ILE A O 1
ATOM 524 N N . THR A 1 70 ? 3.101 0.150 12.182 1.00 90.50 70 THR A N 1
ATOM 525 C CA . THR A 1 70 ? 4.277 -0.231 12.975 1.00 90.50 70 THR A CA 1
ATOM 526 C C . THR A 1 70 ? 5.057 1.026 13.390 1.00 90.50 70 THR A C 1
ATOM 528 O O . THR A 1 70 ? 4.846 2.089 12.796 1.00 90.50 70 THR A O 1
ATOM 531 N N . PRO A 1 71 ? 6.015 0.946 14.335 1.00 91.75 71 PRO A N 1
ATOM 532 C CA . PRO A 1 71 ? 6.878 2.087 14.680 1.00 91.75 71 PRO A CA 1
ATOM 533 C C . PRO A 1 71 ? 7.642 2.688 13.479 1.00 91.75 71 PRO A C 1
ATOM 535 O O . PRO A 1 71 ? 7.935 3.887 13.437 1.00 91.75 71 PRO A O 1
ATOM 538 N N . ASN A 1 72 ? 7.906 1.864 12.460 1.00 91.06 72 ASN A N 1
ATOM 539 C CA . ASN A 1 72 ? 8.601 2.248 11.229 1.00 91.06 72 ASN A CA 1
ATOM 540 C C . ASN A 1 72 ? 7.657 2.722 10.111 1.00 91.06 72 ASN A C 1
ATOM 542 O O . ASN A 1 72 ? 8.106 2.963 8.991 1.00 91.06 72 ASN A O 1
ATOM 546 N N . SER A 1 73 ? 6.355 2.844 10.373 1.00 93.56 73 SER A N 1
ATOM 547 C CA . SER A 1 73 ? 5.396 3.323 9.377 1.00 93.56 73 SER A CA 1
ATOM 548 C C . SER A 1 73 ? 5.501 4.837 9.183 1.00 93.56 73 SER A C 1
ATOM 550 O O . SER A 1 73 ? 5.741 5.594 10.128 1.00 93.56 73 SER A O 1
ATOM 552 N N . ARG A 1 74 ? 5.335 5.290 7.941 1.00 95.06 74 ARG A N 1
ATOM 553 C CA . ARG A 1 74 ? 5.335 6.703 7.545 1.00 95.06 74 ARG A CA 1
ATOM 554 C C . ARG A 1 74 ? 4.135 6.965 6.645 1.00 95.06 74 ARG A C 1
ATOM 556 O O . ARG A 1 74 ? 3.878 6.181 5.737 1.00 95.06 74 ARG A O 1
ATOM 563 N N . ILE A 1 75 ? 3.420 8.056 6.899 1.00 93.50 75 ILE A N 1
ATOM 564 C CA . ILE A 1 75 ? 2.341 8.538 6.032 1.00 93.50 75 ILE A CA 1
ATOM 565 C C . ILE A 1 75 ? 2.864 9.762 5.289 1.00 93.50 75 ILE A C 1
ATOM 567 O O . ILE A 1 75 ? 3.407 10.676 5.909 1.00 93.50 75 ILE A O 1
ATOM 571 N N . VAL A 1 76 ? 2.717 9.752 3.969 1.00 94.25 76 VAL A N 1
ATOM 572 C CA . VAL A 1 76 ? 3.052 10.869 3.085 1.00 94.25 76 VAL A CA 1
ATOM 573 C C . VAL A 1 76 ? 1.749 11.378 2.489 1.00 94.25 76 VAL A C 1
ATOM 575 O O . VAL A 1 76 ? 0.989 10.604 1.906 1.00 94.25 76 VAL A O 1
ATO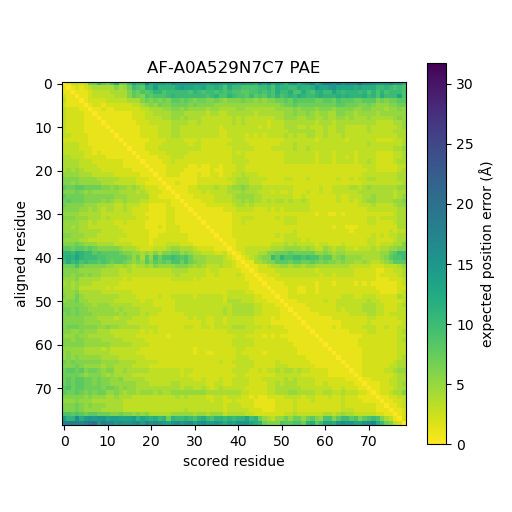M 578 N N . LEU A 1 77 ? 1.484 12.666 2.686 1.00 91.94 77 LEU A N 1
ATOM 579 C CA . LEU A 1 77 ? 0.292 13.343 2.190 1.00 91.94 77 LEU A CA 1
ATOM 580 C C . LEU A 1 77 ? 0.696 14.269 1.051 1.00 91.94 77 LEU A C 1
ATOM 582 O O . LEU A 1 77 ? 1.660 15.024 1.193 1.00 91.94 77 LEU A O 1
ATOM 586 N N . GLU A 1 78 ? -0.054 14.217 -0.042 1.00 82.25 78 GLU A N 1
ATOM 587 C CA . GLU A 1 78 ? 0.059 15.214 -1.103 1.00 82.25 78 GLU A CA 1
ATOM 588 C C . GLU A 1 78 ? -0.712 16.485 -0.707 1.00 82.25 78 GLU A C 1
ATOM 590 O O . GLU A 1 78 ? -1.687 16.405 0.049 1.00 82.25 78 GLU A O 1
ATOM 595 N N . LYS A 1 79 ? -0.246 17.651 -1.171 1.00 71.12 79 LYS A N 1
ATOM 596 C CA . LYS A 1 79 ? -0.919 18.943 -0.953 1.00 71.12 79 LYS A CA 1
ATOM 597 C C . LYS A 1 79 ? -2.100 19.147 -1.893 1.00 71.12 79 LYS A C 1
ATOM 599 O O . LYS A 1 79 ? -2.001 18.720 -3.062 1.00 71.12 79 LYS A O 1
#

Radius of gyration: 15.34 Å; Cα contacts (8 Å, |Δi|>4): 62; chains: 1; bounding box: 32×29×41 Å

Secondary structure (DSSP, 8-state):
--GGG--HHHHHHHHTT-------TTT-TTHHHHHHHHTT--S-EEEEE-S-GGGHHHHHHHHHHTT---TTEEEEE--

Nearest PDB structures (foldseek):
  7xhl-assembly1_D  TM=8.788E-01  e=3.180E-03  Zymomonas mobilis
  7xhp-assembly2_H  TM=8.394E-01  e=2.588E-03  Zymomonas mobilis
  7xhl-assembly2_H  TM=8.215E-01  e=8.319E-03  Zymomonas mobilis
  8i37-assembly1_D  TM=8.865E-01  e=3.769E-02  Helicobacter pylori SS1
  5kzt-assembly1_A  TM=3.627E-01  e=2.487E+00  Listeria monocytogenes 10403S

pLDDT: mean 93.45, std 4.26, range [71.12, 98.19]

Foldseek 3Di:
DDPVVDDPVVVVVVVVPDDDWDADLQVLPGLLVVCVVVDDDPDQAEAEPPDDPVSPVSNVVSCVVSVVDDPRYHYHYDD

Sequence (79 aa):
VRPADIDAAELKTFLARLSYVSADATTGAGFDKLKKAIGDSERIRAFYLAVAPALFGDISHKLKENGLITPNSRIVLEK